Protein AF-A0A2V6B9Q3-F1 (afdb_monomer)

pLDDT: mean 91.53, std 11.87, range [39.81, 98.5]

Foldseek 3Di:
DDQLQVLLQVLLVCLQVVVPVSSVVSLVVLVVVVVPDDDQLCSVLLSCVSVVNNVSSLVSLVVCVVVVVLVSCLCVPPDPSNVSCPPPPSSVVSCCVSPNPVVVVPPDD

Structure (mmCIF, N/CA/C/O backbone):
data_AF-A0A2V6B9Q3-F1
#
_entry.id   AF-A0A2V6B9Q3-F1
#
loop_
_atom_site.group_PDB
_atom_site.id
_atom_site.type_symbol
_atom_site.label_atom_id
_atom_site.label_alt_id
_atom_site.label_comp_id
_atom_site.label_asym_id
_atom_site.label_entity_id
_atom_site.label_seq_id
_atom_site.pdbx_PDB_ins_code
_atom_site.Cartn_x
_atom_site.Cartn_y
_atom_site.Cartn_z
_atom_site.occupancy
_atom_site.B_iso_or_equiv
_atom_site.auth_seq_id
_atom_site.auth_comp_id
_atom_site.auth_asym_id
_atom_site.auth_atom_id
_atom_site.pdbx_PDB_model_num
ATOM 1 N N . ASP A 1 1 ? 1.886 -3.032 22.051 1.00 60.34 1 ASP A N 1
ATOM 2 C CA . ASP A 1 1 ? 1.384 -2.568 20.751 1.00 60.34 1 ASP A CA 1
ATOM 3 C C . ASP A 1 1 ? 1.793 -3.534 19.671 1.00 60.34 1 ASP A C 1
ATOM 5 O O . ASP A 1 1 ? 2.935 -3.982 19.680 1.00 60.34 1 ASP A O 1
ATOM 9 N N . ASP A 1 2 ? 0.844 -3.887 18.806 1.00 74.94 2 ASP A N 1
ATOM 10 C CA . ASP A 1 2 ? 1.132 -4.671 17.608 1.00 74.94 2 ASP A CA 1
ATOM 11 C C . ASP A 1 2 ? 1.866 -3.779 16.597 1.00 74.94 2 ASP A C 1
ATOM 13 O O . ASP A 1 2 ? 1.595 -2.576 16.475 1.00 74.94 2 ASP A O 1
ATOM 17 N N . ASP A 1 3 ? 2.807 -4.371 15.877 1.00 89.38 3 ASP A N 1
ATOM 18 C CA . ASP A 1 3 ? 3.512 -3.717 14.784 1.00 89.38 3 ASP A CA 1
ATOM 19 C C . ASP A 1 3 ? 2.525 -3.363 13.639 1.00 89.38 3 ASP A C 1
ATOM 21 O O . ASP A 1 3 ? 1.780 -4.248 13.205 1.00 89.38 3 ASP A O 1
ATOM 25 N N . PRO A 1 4 ? 2.450 -2.096 13.162 1.00 91.25 4 PRO A N 1
ATOM 26 C CA . PRO A 1 4 ? 1.525 -1.691 12.099 1.00 91.25 4 PRO A CA 1
ATOM 27 C C . PRO A 1 4 ? 1.643 -2.526 10.831 1.00 91.25 4 PRO A C 1
ATOM 29 O O . PRO A 1 4 ? 0.637 -2.797 10.179 1.00 91.25 4 PRO A O 1
ATOM 32 N N . GLU A 1 5 ? 2.858 -2.948 10.494 1.00 91.06 5 GLU A N 1
ATOM 33 C CA . GLU A 1 5 ? 3.099 -3.747 9.301 1.00 91.06 5 GLU A CA 1
ATOM 34 C C . GLU A 1 5 ? 2.501 -5.152 9.462 1.00 91.06 5 GLU A C 1
ATOM 36 O O . GLU A 1 5 ? 1.745 -5.613 8.607 1.00 91.06 5 GLU A O 1
ATOM 41 N N . ALA A 1 6 ? 2.713 -5.792 10.620 1.00 94.06 6 ALA A N 1
ATOM 42 C CA . ALA A 1 6 ? 2.060 -7.057 10.966 1.00 94.06 6 ALA A CA 1
ATOM 43 C C . ALA A 1 6 ? 0.523 -6.966 10.903 1.00 94.06 6 ALA A C 1
ATOM 45 O O . ALA A 1 6 ? -0.140 -7.880 10.401 1.00 94.06 6 ALA A O 1
ATOM 46 N N . LEU A 1 7 ? -0.055 -5.852 11.369 1.00 95.88 7 LEU A N 1
ATOM 47 C CA . LEU A 1 7 ? -1.489 -5.592 11.232 1.00 95.88 7 LEU A CA 1
ATOM 48 C C . LEU A 1 7 ? -1.904 -5.459 9.763 1.00 95.88 7 LEU A C 1
ATOM 50 O O . LEU A 1 7 ? -2.935 -6.009 9.385 1.00 95.88 7 LEU A O 1
ATOM 54 N N . ALA A 1 8 ? -1.117 -4.781 8.929 1.00 96.81 8 ALA A N 1
ATOM 55 C CA . ALA A 1 8 ? -1.408 -4.628 7.507 1.00 96.81 8 ALA A CA 1
ATOM 56 C C . ALA A 1 8 ? -1.401 -5.969 6.756 1.00 96.81 8 ALA A C 1
ATOM 58 O O . ALA A 1 8 ? -2.346 -6.241 6.013 1.00 96.81 8 ALA A O 1
ATOM 59 N N . TYR A 1 9 ? -0.425 -6.851 7.009 1.00 96.50 9 TYR A N 1
ATOM 60 C CA . TYR A 1 9 ? -0.430 -8.211 6.448 1.00 96.50 9 TYR A CA 1
ATOM 61 C C . TYR A 1 9 ? -1.686 -8.988 6.861 1.00 96.50 9 TYR A C 1
ATOM 63 O O . TYR A 1 9 ? -2.332 -9.630 6.028 1.00 96.50 9 TYR A O 1
ATOM 71 N N . LEU A 1 10 ? -2.084 -8.896 8.135 1.00 97.31 10 LEU A N 1
ATOM 72 C CA . LEU A 1 10 ? -3.307 -9.534 8.625 1.00 97.31 10 LEU A CA 1
ATOM 73 C C . LEU A 1 10 ? -4.559 -8.962 7.944 1.00 97.31 10 LEU A C 1
ATOM 75 O O . LEU A 1 10 ? -5.446 -9.711 7.537 1.00 97.31 10 LEU A O 1
ATOM 79 N N . GLY A 1 11 ? -4.636 -7.642 7.790 1.00 97.94 11 GLY A N 1
ATOM 80 C CA . GLY A 1 11 ? -5.761 -6.984 7.133 1.00 97.94 11 GLY A CA 1
ATOM 81 C C . GLY A 1 11 ? -5.862 -7.312 5.648 1.00 97.94 11 GLY A C 1
ATOM 82 O O . GLY A 1 11 ? -6.963 -7.567 5.156 1.00 97.94 11 GLY A O 1
ATOM 83 N N . GLN A 1 12 ? -4.733 -7.396 4.946 1.00 98.12 12 GLN A N 1
ATOM 84 C CA . GLN A 1 12 ? -4.691 -7.857 3.561 1.00 98.12 12 GLN A CA 1
ATOM 85 C C . GLN A 1 12 ? -5.134 -9.323 3.451 1.00 98.12 12 GLN A C 1
ATOM 87 O O . GLN A 1 12 ? -5.938 -9.652 2.577 1.00 98.12 12 GLN A O 1
ATOM 92 N N . ALA A 1 13 ? -4.677 -10.193 4.357 1.00 97.81 13 ALA A N 1
ATOM 93 C CA . ALA A 1 13 ? -5.094 -11.593 4.402 1.00 97.81 13 ALA A CA 1
ATOM 94 C C . ALA A 1 13 ? -6.608 -11.732 4.632 1.00 97.81 13 ALA A C 1
ATOM 96 O O . ALA A 1 13 ? -7.268 -12.477 3.906 1.00 97.81 13 ALA A O 1
ATOM 97 N N . TYR A 1 14 ? -7.183 -10.967 5.568 1.00 98.50 14 TYR A N 1
ATOM 98 C CA . TYR A 1 14 ? -8.634 -10.927 5.771 1.00 98.50 14 TYR A CA 1
ATOM 99 C C . TYR A 1 14 ? -9.379 -10.473 4.519 1.00 98.50 14 TYR A C 1
ATOM 101 O O . TYR A 1 14 ? -10.369 -11.095 4.129 1.00 98.50 14 TYR A O 1
ATOM 109 N N . ALA A 1 15 ? -8.899 -9.420 3.859 1.00 97.56 15 ALA A N 1
ATOM 110 C CA . ALA A 1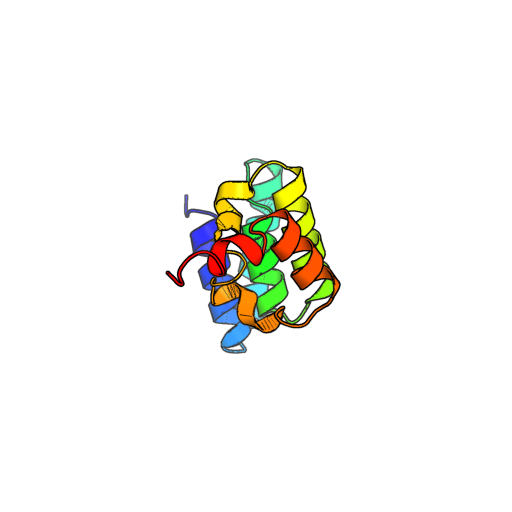 15 ? -9.534 -8.910 2.654 1.00 97.56 15 ALA A CA 1
ATOM 111 C C . ALA A 1 15 ? -9.516 -9.955 1.523 1.00 97.56 15 ALA A C 1
ATOM 113 O O . ALA A 1 15 ? -10.555 -10.220 0.916 1.00 97.56 15 ALA A O 1
ATOM 114 N N . ARG A 1 16 ? -8.370 -10.623 1.319 1.00 95.94 16 ARG A N 1
ATOM 115 C CA . ARG A 1 16 ? -8.198 -11.719 0.349 1.00 95.94 16 ARG A CA 1
ATOM 116 C C . ARG A 1 16 ? -9.053 -12.947 0.682 1.00 95.94 16 ARG A C 1
ATOM 118 O O . ARG A 1 16 ? -9.524 -13.621 -0.228 1.00 95.94 16 ARG A O 1
ATOM 125 N N . ALA A 1 17 ? -9.319 -13.207 1.962 1.00 97.56 17 ALA A N 1
ATOM 126 C CA . ALA A 1 17 ? -10.235 -14.256 2.416 1.00 97.56 17 ALA A CA 1
ATOM 127 C C . ALA A 1 17 ? -11.729 -13.882 2.284 1.00 97.56 17 ALA A C 1
ATOM 129 O O . ALA A 1 17 ? -12.596 -14.647 2.706 1.00 97.56 17 ALA A O 1
ATOM 130 N N . GLY A 1 18 ? -12.058 -12.705 1.737 1.00 97.12 18 GLY A N 1
ATOM 131 C CA . GLY A 1 18 ? -13.432 -12.205 1.633 1.00 97.12 18 GLY A CA 1
ATOM 132 C C . GLY A 1 18 ? -13.996 -11.652 2.948 1.00 97.12 18 GLY A C 1
ATOM 133 O O . GLY A 1 18 ? -15.152 -11.233 2.998 1.00 97.12 18 GLY A O 1
ATOM 134 N N . GLN A 1 19 ? -13.188 -11.588 4.008 1.00 98.44 19 GLN A N 1
ATOM 135 C CA . GLN A 1 19 ? -13.558 -11.048 5.319 1.00 98.44 19 GLN A CA 1
ATOM 136 C C . GLN A 1 19 ? -13.385 -9.524 5.332 1.00 98.44 19 GLN A C 1
ATOM 138 O O . GLN A 1 19 ? -12.580 -8.960 6.076 1.00 98.44 19 GLN A O 1
ATOM 143 N N . ARG A 1 20 ? -14.147 -8.846 4.466 1.00 96.75 20 ARG A N 1
ATOM 144 C CA . ARG A 1 20 ? -14.013 -7.404 4.213 1.00 96.75 20 ARG A CA 1
ATOM 145 C C . ARG A 1 20 ? -14.196 -6.554 5.472 1.00 96.75 20 ARG A C 1
ATOM 147 O O . ARG A 1 20 ? -13.463 -5.584 5.639 1.00 96.75 20 ARG A O 1
ATOM 154 N N . ASP A 1 21 ? -15.107 -6.935 6.364 1.00 98.06 21 ASP A N 1
ATOM 155 C CA . ASP A 1 21 ? -15.360 -6.201 7.609 1.00 98.06 21 ASP A CA 1
ATOM 156 C C . ASP A 1 21 ? -14.144 -6.227 8.549 1.00 98.06 21 ASP A C 1
ATOM 158 O O . ASP A 1 21 ? -13.786 -5.202 9.127 1.00 98.06 21 ASP A O 1
ATOM 162 N N . GLU A 1 22 ? -13.458 -7.369 8.670 1.00 98.31 22 GLU A N 1
ATOM 163 C CA . GLU A 1 22 ? -12.246 -7.486 9.496 1.00 98.31 22 GLU A CA 1
ATOM 164 C C . GLU A 1 22 ? -11.080 -6.688 8.900 1.00 98.31 22 GLU A C 1
ATOM 166 O O . GLU A 1 22 ? -10.384 -5.965 9.615 1.00 98.31 22 GLU A O 1
ATOM 171 N N . ALA A 1 23 ? -10.922 -6.721 7.574 1.00 98.19 23 ALA A N 1
ATOM 172 C CA . ALA A 1 23 ? -9.947 -5.880 6.886 1.00 98.19 23 ALA A CA 1
ATOM 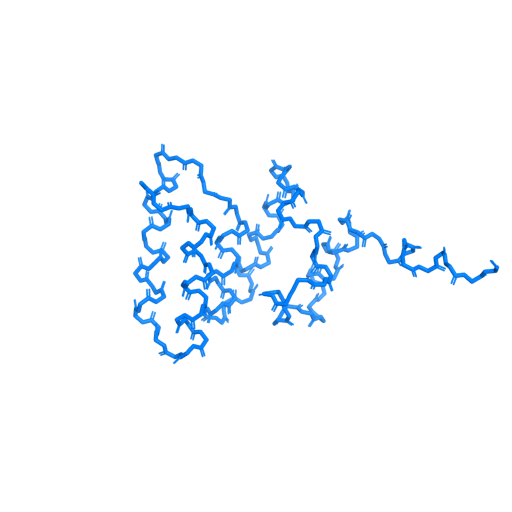173 C C . ALA A 1 23 ? -10.225 -4.381 7.099 1.00 98.19 23 ALA A C 1
ATOM 175 O O . ALA A 1 23 ? -9.310 -3.604 7.369 1.00 98.19 23 ALA A O 1
ATOM 176 N N . GLN A 1 24 ? -11.490 -3.958 7.032 1.00 97.94 24 GLN A N 1
ATOM 177 C CA . GLN A 1 24 ? -11.871 -2.565 7.274 1.00 97.94 24 GLN A CA 1
ATOM 178 C C . GLN A 1 24 ? -11.617 -2.126 8.720 1.00 97.94 24 GLN A C 1
ATOM 180 O O . GLN A 1 24 ? -11.174 -0.996 8.930 1.00 97.94 24 GLN A O 1
ATOM 185 N N . LYS A 1 25 ? -11.827 -3.003 9.712 1.00 98.31 25 LYS A N 1
ATOM 186 C CA . LYS A 1 25 ? -11.460 -2.722 11.112 1.00 98.31 25 LYS A CA 1
ATOM 187 C C . LYS A 1 25 ? -9.960 -2.485 11.263 1.00 98.31 25 LYS A C 1
ATOM 189 O O . LYS A 1 25 ? -9.564 -1.549 11.954 1.00 98.31 25 LYS A O 1
ATOM 194 N N . ILE A 1 26 ? -9.133 -3.291 10.596 1.00 98.19 26 ILE A N 1
ATOM 195 C CA . ILE A 1 26 ? -7.678 -3.100 10.605 1.00 98.19 26 ILE A CA 1
ATOM 196 C C . ILE A 1 26 ? -7.290 -1.786 9.927 1.00 98.19 26 ILE A C 1
ATOM 198 O O . ILE A 1 26 ? -6.522 -1.022 10.504 1.00 98.19 26 ILE A O 1
ATOM 202 N N . LEU A 1 27 ? -7.862 -1.467 8.761 1.00 98.06 27 LEU A N 1
ATOM 203 C CA . LEU A 1 27 ? -7.597 -0.190 8.092 1.00 98.06 27 LEU A CA 1
ATOM 204 C C . LEU A 1 27 ? -7.971 1.002 8.987 1.00 98.06 27 LEU A C 1
ATOM 206 O O . LEU A 1 27 ? -7.209 1.964 9.084 1.00 98.06 27 LEU A O 1
ATOM 210 N N . ALA A 1 28 ? -9.116 0.933 9.671 1.00 98.00 28 ALA A N 1
ATOM 211 C CA . ALA A 1 28 ? -9.542 1.965 10.612 1.00 98.00 28 ALA A CA 1
ATOM 212 C C . ALA A 1 28 ? -8.567 2.098 11.792 1.00 98.00 28 ALA A C 1
ATOM 214 O O . ALA A 1 28 ? -8.208 3.216 12.159 1.00 98.00 28 ALA A O 1
ATOM 215 N N . ARG A 1 29 ? -8.087 0.975 12.343 1.00 97.12 29 ARG A N 1
ATOM 216 C CA . ARG A 1 29 ? -7.075 0.963 13.408 1.00 97.12 29 ARG A CA 1
ATOM 217 C C . ARG A 1 29 ? -5.762 1.599 12.950 1.00 97.12 29 ARG A C 1
ATOM 219 O O . ARG A 1 29 ? -5.277 2.497 13.626 1.00 97.12 29 ARG A O 1
ATOM 226 N N . LEU A 1 30 ? -5.225 1.194 11.798 1.00 97.19 30 LEU A N 1
ATOM 227 C CA . LEU A 1 30 ? -3.996 1.769 11.233 1.00 97.19 30 LEU A CA 1
ATOM 228 C C . LEU A 1 30 ? -4.139 3.273 10.972 1.00 97.19 30 LEU A C 1
ATOM 230 O O . LEU A 1 30 ? -3.233 4.047 11.269 1.00 97.19 30 LEU A O 1
ATOM 234 N N . THR A 1 31 ? -5.304 3.698 10.476 1.00 97.06 31 THR A N 1
ATOM 235 C CA . THR A 1 31 ? -5.618 5.117 10.247 1.00 97.06 31 THR A CA 1
ATOM 236 C C . THR A 1 31 ? -5.663 5.911 11.554 1.00 97.06 31 THR A C 1
ATOM 238 O O . THR A 1 31 ? -5.202 7.049 11.598 1.00 97.06 31 THR A O 1
ATOM 241 N N . GLU A 1 32 ? -6.213 5.335 12.625 1.00 96.94 32 GLU A N 1
ATOM 242 C CA . GLU A 1 32 ? -6.239 5.976 13.942 1.00 96.94 32 GLU A CA 1
ATOM 243 C C . GLU A 1 32 ? -4.835 6.060 14.553 1.00 96.94 32 GLU A C 1
ATOM 245 O O . GLU A 1 32 ? -4.430 7.111 15.046 1.00 96.94 32 GLU A O 1
ATOM 250 N N . GLU A 1 33 ? -4.057 4.983 14.464 1.00 95.50 33 GLU A N 1
ATOM 251 C CA . GLU A 1 33 ? -2.682 4.945 14.961 1.00 95.50 33 GLU A CA 1
ATOM 252 C C . GLU A 1 33 ? -1.787 5.955 14.227 1.00 95.50 33 GLU A C 1
ATOM 254 O O . GLU A 1 33 ? -1.019 6.667 14.876 1.00 95.50 33 GLU A O 1
ATOM 259 N N . ALA A 1 34 ? -1.965 6.127 12.913 1.00 94.88 34 ALA A N 1
ATOM 260 C CA . ALA A 1 34 ? -1.236 7.111 12.110 1.00 94.88 34 ALA A CA 1
ATOM 261 C C . ALA A 1 34 ? -1.421 8.573 12.574 1.00 94.88 34 ALA A C 1
ATOM 263 O O . ALA A 1 34 ? -0.623 9.437 12.212 1.00 94.88 34 ALA A O 1
ATOM 264 N N . LYS A 1 35 ? -2.438 8.876 13.397 1.00 95.88 35 LYS A N 1
ATOM 265 C CA . LYS A 1 35 ? -2.618 10.212 13.999 1.00 95.88 35 LYS A CA 1
ATOM 266 C C . LYS A 1 35 ? -1.657 10.492 15.153 1.00 95.88 35 LYS A C 1
ATOM 268 O O . LYS A 1 35 ? -1.460 11.654 15.501 1.00 95.88 35 LYS A O 1
ATOM 273 N N . SER A 1 36 ? -1.116 9.453 15.787 1.00 94.88 36 SER A N 1
ATOM 274 C CA . SER A 1 36 ? -0.306 9.575 17.008 1.00 94.88 36 SER A CA 1
ATOM 275 C C . SER A 1 36 ? 1.072 8.921 16.914 1.00 94.88 36 SER A C 1
ATOM 277 O O . SER A 1 36 ? 1.951 9.2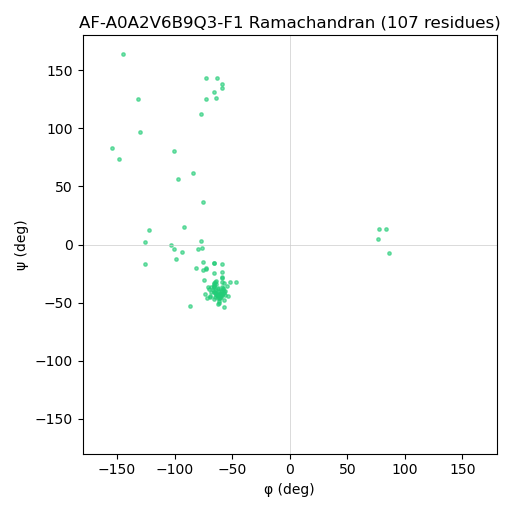57 17.708 1.00 94.88 36 SER A O 1
ATOM 279 N N . ARG A 1 37 ? 1.300 8.035 15.938 1.00 92.19 37 ARG A N 1
ATOM 280 C CA . ARG A 1 37 ? 2.597 7.400 15.678 1.00 92.19 37 ARG A CA 1
ATOM 281 C C . ARG A 1 37 ? 2.821 7.177 14.186 1.00 92.19 37 ARG A C 1
ATOM 283 O O . ARG A 1 37 ? 1.887 7.215 13.395 1.00 92.19 37 ARG A O 1
ATOM 290 N N . TYR A 1 38 ? 4.070 6.915 13.812 1.00 90.62 38 TYR A N 1
ATOM 291 C CA . TYR A 1 38 ? 4.403 6.567 12.434 1.00 90.62 38 TYR A CA 1
ATOM 292 C C . TYR A 1 38 ? 3.785 5.215 12.046 1.00 90.62 38 TYR A C 1
ATOM 294 O O . TYR A 1 38 ? 3.920 4.229 12.774 1.00 90.62 38 TYR A O 1
ATOM 302 N N . VAL A 1 39 ? 3.131 5.194 10.886 1.00 93.25 39 VAL A N 1
ATOM 303 C CA . VAL A 1 39 ? 2.646 4.002 10.182 1.00 93.25 39 VAL A CA 1
ATOM 304 C C . VAL A 1 39 ? 3.105 4.154 8.737 1.00 93.25 39 VAL A C 1
ATOM 306 O O . VAL A 1 39 ? 2.831 5.188 8.121 1.00 93.25 39 VAL A O 1
ATOM 309 N N . SER A 1 40 ? 3.827 3.163 8.211 1.00 92.94 40 SER A N 1
ATOM 310 C CA . SER A 1 40 ? 4.404 3.261 6.869 1.00 92.94 40 SER A CA 1
ATOM 311 C C . SER A 1 40 ? 3.311 3.368 5.806 1.00 92.94 40 SER A C 1
ATOM 313 O O . SER A 1 40 ? 2.262 2.726 5.894 1.00 92.94 40 SER A O 1
ATOM 315 N N . ALA A 1 41 ? 3.560 4.161 4.765 1.00 95.81 41 ALA A N 1
ATOM 316 C CA . ALA A 1 41 ? 2.670 4.220 3.608 1.00 95.81 41 ALA A CA 1
ATOM 317 C C . ALA A 1 41 ? 2.517 2.839 2.935 1.00 95.81 41 ALA A C 1
ATOM 319 O O . ALA A 1 41 ? 1.426 2.475 2.503 1.00 95.81 41 ALA A O 1
ATOM 320 N N . TYR A 1 42 ? 3.564 2.007 2.968 1.00 95.88 42 TYR A N 1
ATOM 321 C CA . TYR A 1 42 ? 3.504 0.615 2.518 1.00 95.88 42 TYR A CA 1
ATOM 322 C C . TYR A 1 42 ? 2.428 -0.209 3.258 1.00 95.88 42 TYR A C 1
ATOM 324 O O . TYR A 1 42 ? 1.661 -0.924 2.617 1.00 95.88 42 TYR A O 1
ATOM 332 N N . SER A 1 43 ? 2.257 -0.021 4.574 1.00 96.06 43 SER A N 1
ATOM 333 C CA . SER A 1 43 ? 1.179 -0.676 5.340 1.00 96.06 43 SER A CA 1
ATOM 334 C C . SER A 1 43 ? -0.216 -0.331 4.795 1.00 96.06 43 SER A C 1
ATOM 336 O O . SER A 1 43 ? -1.088 -1.195 4.689 1.00 96.06 43 SER A O 1
ATOM 338 N N . PHE A 1 44 ? -0.442 0.925 4.400 1.00 97.88 44 PHE A N 1
ATOM 339 C CA . PHE A 1 44 ? -1.702 1.335 3.773 1.00 97.88 44 PHE A CA 1
ATOM 340 C C . PHE A 1 44 ? -1.854 0.775 2.355 1.00 97.88 44 PHE A C 1
ATOM 342 O O . PHE A 1 44 ? -2.956 0.360 1.988 1.00 97.88 44 PHE A O 1
ATOM 349 N N . ALA A 1 45 ? -0.763 0.688 1.587 1.00 97.75 45 ALA A N 1
ATOM 350 C CA . ALA A 1 45 ? -0.777 0.061 0.269 1.00 97.75 45 ALA A CA 1
ATOM 351 C C . ALA A 1 45 ? -1.268 -1.393 0.345 1.00 97.75 45 ALA A C 1
ATOM 353 O O . ALA A 1 45 ? -2.194 -1.758 -0.381 1.00 97.75 45 ALA A O 1
ATOM 354 N N . LEU A 1 46 ? -0.744 -2.193 1.283 1.00 97.62 46 LEU A N 1
ATOM 355 C CA . LEU A 1 46 ? -1.181 -3.579 1.496 1.00 97.62 46 LEU A CA 1
ATOM 356 C C . LEU A 1 46 ? -2.686 -3.688 1.771 1.00 97.62 46 LEU A C 1
ATOM 358 O O . LEU A 1 46 ? -3.376 -4.533 1.189 1.00 97.62 46 LEU A O 1
ATOM 362 N N . MET A 1 47 ? -3.218 -2.794 2.609 1.00 98.31 47 MET A N 1
ATOM 363 C CA . MET A 1 47 ? -4.651 -2.747 2.905 1.00 98.31 47 MET A CA 1
ATOM 364 C C . MET A 1 47 ? -5.487 -2.442 1.663 1.00 98.31 47 MET A C 1
ATOM 366 O O . MET A 1 47 ? -6.499 -3.105 1.423 1.00 98.31 47 MET A O 1
ATOM 370 N N . PHE A 1 48 ? -5.082 -1.452 0.865 1.00 98.50 48 PHE A N 1
ATOM 371 C CA . PHE A 1 48 ? -5.813 -1.079 -0.343 1.00 98.50 48 PHE A CA 1
ATOM 372 C C . PHE A 1 48 ? -5.741 -2.157 -1.427 1.00 98.50 48 PHE A C 1
ATOM 374 O O . PHE A 1 48 ? -6.772 -2.440 -2.039 1.00 98.50 48 PHE A O 1
ATOM 381 N N . ILE A 1 49 ? -4.602 -2.845 -1.578 1.00 98.00 49 ILE A N 1
ATOM 382 C CA . ILE A 1 49 ? -4.470 -4.020 -2.455 1.00 98.00 49 ILE A CA 1
ATOM 383 C C . ILE A 1 49 ? -5.486 -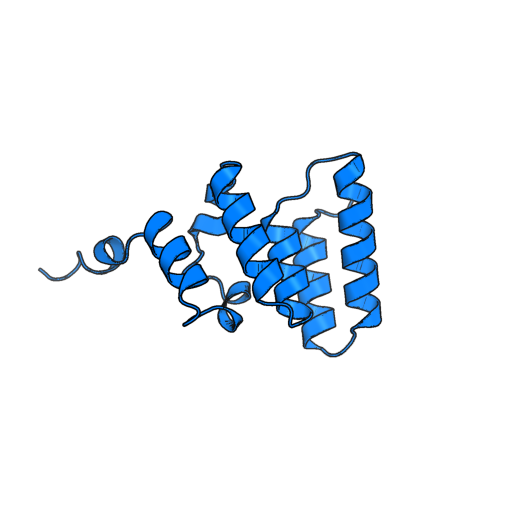5.088 -2.059 1.00 98.00 49 ILE A C 1
ATOM 385 O O . ILE A 1 49 ? -6.302 -5.501 -2.882 1.00 98.00 49 ILE A O 1
ATOM 389 N N . GLY A 1 50 ? -5.492 -5.489 -0.783 1.00 97.06 50 GLY A N 1
ATOM 390 C CA . GLY A 1 50 ? -6.417 -6.510 -0.291 1.00 97.06 50 GLY A CA 1
ATOM 391 C C . GLY A 1 50 ? -7.887 -6.127 -0.495 1.00 97.06 50 GLY A C 1
ATOM 392 O O . GLY A 1 50 ? -8.717 -6.975 -0.816 1.00 97.06 50 GLY A O 1
ATOM 393 N N . LEU A 1 51 ? -8.221 -4.841 -0.347 1.00 97.12 51 LEU A N 1
ATOM 394 C CA . LEU A 1 51 ? -9.580 -4.320 -0.524 1.00 97.12 51 LEU A CA 1
ATOM 395 C C . LEU A 1 51 ? -9.994 -4.114 -1.992 1.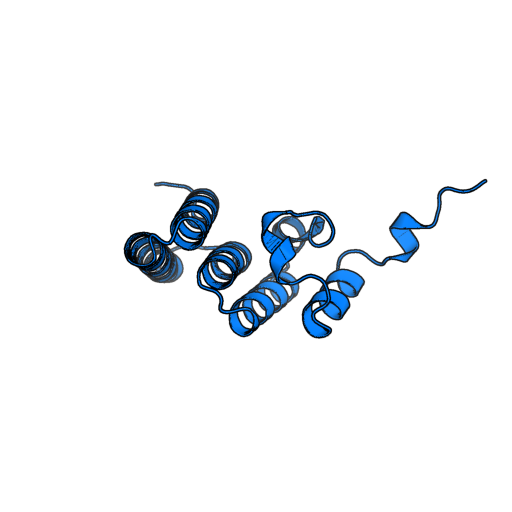00 97.12 51 LEU A C 1
ATOM 397 O O . LEU A 1 51 ? -11.161 -3.766 -2.225 1.00 97.12 51 LEU A O 1
ATOM 401 N N . GLY A 1 52 ? -9.082 -4.349 -2.941 1.00 96.81 52 GLY A N 1
ATOM 402 C CA . GLY A 1 52 ? -9.296 -4.231 -4.385 1.00 96.81 52 GLY A CA 1
ATOM 403 C C . GLY A 1 52 ? -9.134 -2.815 -4.944 1.00 96.81 52 GLY A C 1
ATOM 404 O O . GLY A 1 52 ? -9.544 -2.562 -6.075 1.00 96.81 52 GLY A O 1
ATOM 405 N N . ASP A 1 53 ? -8.568 -1.886 -4.175 1.00 97.88 53 ASP A N 1
ATOM 406 C CA . ASP A 1 53 ? -8.384 -0.490 -4.570 1.00 97.88 53 ASP A CA 1
ATOM 407 C C . ASP A 1 53 ? -6.944 -0.225 -5.022 1.00 97.88 53 ASP A C 1
ATOM 409 O O . ASP A 1 53 ? -6.096 0.260 -4.270 1.00 97.88 53 ASP A O 1
ATOM 413 N N . LYS A 1 54 ? -6.661 -0.602 -6.270 1.00 98.00 54 LYS A N 1
ATOM 414 C CA . LYS A 1 54 ? -5.309 -0.536 -6.839 1.00 98.00 54 LYS A CA 1
ATOM 415 C C . LYS A 1 54 ? -4.789 0.894 -6.977 1.00 98.00 54 LYS A C 1
ATOM 417 O O . LYS A 1 54 ? -3.611 1.126 -6.739 1.00 98.00 54 LYS A O 1
ATOM 422 N N . GLU A 1 55 ? -5.661 1.847 -7.301 1.00 98.25 55 GLU A N 1
ATOM 423 C CA . GLU A 1 55 ? -5.271 3.254 -7.453 1.00 98.25 55 GLU A CA 1
ATOM 424 C C . GLU A 1 55 ? -4.738 3.818 -6.135 1.00 98.25 55 GLU A C 1
ATOM 426 O O . GLU A 1 55 ? -3.614 4.319 -6.092 1.00 98.25 55 GLU A O 1
ATOM 431 N N . ARG A 1 56 ? -5.485 3.649 -5.033 1.00 98.38 56 ARG A N 1
ATOM 432 C CA . ARG A 1 56 ? -5.013 4.100 -3.716 1.00 98.38 56 ARG A CA 1
ATOM 433 C C . ARG A 1 56 ? -3.791 3.327 -3.240 1.00 98.38 56 ARG A C 1
ATOM 435 O O . ARG A 1 56 ? -2.932 3.904 -2.583 1.00 98.38 56 ARG A 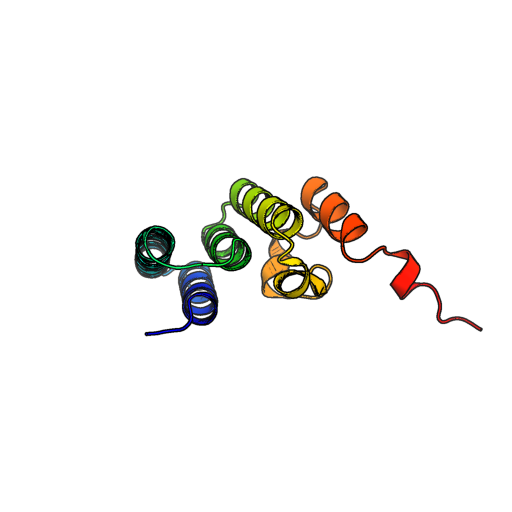O 1
ATOM 442 N N . ALA A 1 57 ? -3.683 2.042 -3.573 1.00 98.31 57 ALA A N 1
ATOM 443 C CA . ALA A 1 57 ? -2.481 1.279 -3.260 1.00 98.31 57 ALA A CA 1
ATOM 444 C C . ALA A 1 57 ? -1.232 1.867 -3.930 1.00 98.31 57 ALA A C 1
ATOM 446 O O . ALA A 1 57 ? -0.210 2.052 -3.271 1.00 98.31 57 ALA A O 1
ATOM 447 N N . ILE A 1 58 ? -1.318 2.201 -5.219 1.00 98.44 58 ILE A N 1
ATOM 448 C CA . ILE A 1 58 ? -0.210 2.806 -5.963 1.00 98.44 58 ILE A CA 1
ATOM 449 C C . ILE A 1 58 ? 0.106 4.205 -5.420 1.00 98.44 58 ILE A C 1
ATOM 451 O O . ILE A 1 58 ? 1.281 4.525 -5.242 1.00 98.44 58 ILE A O 1
ATOM 455 N N . ASP A 1 59 ? -0.904 5.011 -5.080 1.00 98.38 59 ASP A N 1
ATOM 456 C CA . ASP A 1 59 ? -0.700 6.327 -4.456 1.00 98.38 59 ASP A CA 1
ATOM 457 C C . ASP A 1 59 ? 0.107 6.227 -3.146 1.00 98.38 59 ASP A C 1
ATOM 459 O O . ASP A 1 59 ? 1.013 7.034 -2.899 1.00 98.38 59 ASP A O 1
ATOM 463 N N . GLU A 1 60 ? -0.184 5.216 -2.323 1.00 97.88 60 GLU A N 1
ATOM 464 C CA . GLU A 1 60 ? 0.542 4.942 -1.080 1.00 97.88 60 GLU A CA 1
ATOM 465 C C . GLU A 1 60 ? 1.967 4.423 -1.328 1.00 97.88 60 GLU A C 1
ATOM 467 O O . GLU A 1 60 ? 2.896 4.842 -0.638 1.00 97.88 60 GLU A O 1
ATOM 472 N N . LEU A 1 61 ? 2.196 3.585 -2.345 1.00 97.44 61 LEU A N 1
ATOM 473 C CA . LEU A 1 61 ? 3.554 3.160 -2.719 1.00 97.44 61 LEU A CA 1
ATOM 474 C C . LEU A 1 61 ? 4.400 4.334 -3.230 1.00 97.44 61 LEU A C 1
ATOM 476 O O . LEU A 1 61 ? 5.566 4.487 -2.856 1.00 97.44 61 LEU A O 1
ATOM 480 N N . GLU A 1 62 ? 3.820 5.213 -4.047 1.00 96.88 62 GLU A N 1
ATOM 481 C CA . GLU A 1 62 ? 4.496 6.435 -4.482 1.00 96.88 62 GLU A CA 1
ATOM 482 C C . GLU A 1 62 ? 4.787 7.366 -3.294 1.00 96.88 62 GLU A C 1
ATOM 484 O O . GLU A 1 62 ? 5.813 8.054 -3.279 1.00 96.88 62 GLU A O 1
ATOM 489 N N . ARG A 1 63 ? 3.904 7.397 -2.286 1.00 95.81 63 ARG A N 1
ATOM 490 C CA . ARG A 1 63 ? 4.134 8.125 -1.033 1.00 95.81 63 ARG A CA 1
ATOM 491 C C . ARG A 1 63 ? 5.287 7.518 -0.237 1.00 95.81 63 ARG A C 1
ATOM 493 O O . ARG A 1 63 ? 6.179 8.275 0.138 1.00 95.81 63 ARG A O 1
ATOM 500 N N . ALA A 1 64 ? 5.325 6.196 -0.070 1.00 94.00 64 ALA A N 1
ATOM 501 C CA . ALA A 1 64 ? 6.426 5.486 0.587 1.00 94.00 64 ALA A CA 1
ATOM 502 C C . ALA A 1 64 ? 7.778 5.837 -0.054 1.00 94.00 64 ALA A C 1
ATOM 504 O O . ALA A 1 64 ? 8.744 6.162 0.639 1.00 94.00 64 ALA A O 1
ATOM 505 N N . TYR A 1 65 ? 7.826 5.870 -1.389 1.00 94.25 65 TYR A N 1
ATOM 506 C CA . TYR A 1 65 ? 9.019 6.274 -2.129 1.00 94.25 65 TYR A CA 1
ATOM 507 C C . TYR A 1 65 ? 9.439 7.723 -1.840 1.00 94.25 65 TYR A C 1
ATOM 509 O O . TYR A 1 65 ? 10.613 7.986 -1.579 1.00 94.25 65 TYR A O 1
ATOM 517 N N . ARG A 1 66 ? 8.491 8.672 -1.846 1.00 93.31 66 ARG A N 1
ATOM 518 C CA . ARG A 1 66 ? 8.770 10.093 -1.556 1.00 93.31 66 ARG A CA 1
ATOM 519 C C . ARG A 1 66 ? 9.223 10.336 -0.117 1.00 93.31 66 ARG A C 1
ATOM 521 O O . ARG A 1 66 ? 10.050 11.213 0.108 1.00 93.31 66 ARG A O 1
ATOM 528 N N . GLU A 1 67 ? 8.680 9.587 0.838 1.00 89.06 67 GLU A N 1
ATOM 529 C CA . GLU A 1 67 ? 8.999 9.706 2.267 1.00 89.06 67 GLU A CA 1
ATOM 530 C C . GLU A 1 67 ? 10.360 9.081 2.628 1.00 89.06 67 GLU A C 1
ATOM 532 O O . GLU A 1 67 ? 10.806 9.188 3.768 1.00 89.06 67 GLU A O 1
ATOM 537 N N . GLY A 1 68 ? 11.055 8.462 1.666 1.00 80.69 68 GLY A N 1
ATOM 538 C CA . GLY A 1 68 ? 12.344 7.815 1.909 1.00 80.69 68 GLY A CA 1
ATOM 539 C C . GLY A 1 68 ? 12.216 6.458 2.601 1.00 80.69 68 GLY A C 1
ATOM 540 O O . GLY A 1 68 ? 13.228 5.891 3.010 1.00 80.69 68 GLY A O 1
ATOM 541 N N . ALA A 1 69 ? 11.007 5.892 2.665 1.00 77.00 69 ALA A N 1
ATOM 542 C CA . ALA A 1 69 ? 10.743 4.528 3.122 1.00 77.00 69 ALA A CA 1
ATOM 543 C C . ALA A 1 69 ? 11.137 3.490 2.052 1.00 77.00 69 ALA A C 1
ATOM 545 O O . ALA A 1 69 ? 10.479 2.472 1.869 1.00 77.00 69 ALA A O 1
ATOM 546 N N . ALA A 1 70 ? 12.229 3.752 1.323 1.00 67.19 70 ALA A N 1
ATOM 547 C CA . ALA A 1 70 ? 12.725 2.894 0.254 1.00 67.19 70 ALA A CA 1
ATOM 548 C C . ALA A 1 70 ? 13.055 1.483 0.758 1.00 67.19 70 ALA A C 1
ATOM 550 O O . ALA A 1 70 ? 12.929 0.539 -0.008 1.00 67.19 70 ALA A O 1
ATOM 551 N N . ASN A 1 71 ? 13.425 1.333 2.035 1.00 75.06 71 ASN A N 1
ATOM 552 C CA . ASN A 1 71 ? 13.663 0.027 2.652 1.00 75.06 71 ASN A CA 1
ATOM 553 C C . ASN A 1 71 ? 12.402 -0.848 2.673 1.00 75.06 71 ASN A C 1
ATOM 555 O O . ASN A 1 71 ? 12.511 -2.044 2.426 1.00 75.06 71 ASN A O 1
ATOM 559 N N . ASP A 1 72 ? 11.227 -0.254 2.893 1.00 80.19 72 ASP A N 1
ATOM 560 C CA . ASP A 1 72 ? 9.947 -0.974 2.967 1.00 80.19 72 ASP A CA 1
ATOM 561 C C . ASP A 1 72 ? 9.490 -1.447 1.575 1.00 80.19 72 ASP A C 1
ATOM 563 O O . ASP A 1 72 ? 8.677 -2.354 1.451 1.00 80.19 72 ASP A O 1
ATOM 567 N N . ILE A 1 73 ? 10.019 -0.836 0.508 1.00 90.12 73 ILE A N 1
ATOM 568 C CA . ILE A 1 73 ? 9.634 -1.107 -0.885 1.00 90.12 73 ILE A CA 1
ATOM 569 C C . ILE A 1 73 ? 10.817 -1.543 -1.759 1.00 90.12 73 ILE A C 1
ATOM 571 O O . ILE A 1 73 ? 10.694 -1.604 -2.980 1.00 90.12 73 ILE A O 1
ATOM 575 N N . ILE A 1 74 ? 11.975 -1.873 -1.179 1.00 91.25 74 ILE A N 1
ATOM 576 C CA . ILE A 1 74 ? 13.166 -2.258 -1.958 1.00 91.25 74 ILE A CA 1
ATOM 577 C C . ILE A 1 74 ? 12.944 -3.572 -2.717 1.00 91.25 74 ILE A C 1
ATOM 579 O O . ILE A 1 74 ? 13.556 -3.820 -3.751 1.00 91.25 74 ILE A O 1
ATOM 583 N N . THR A 1 75 ? 12.023 -4.403 -2.235 1.00 91.69 75 THR A N 1
ATOM 584 C CA . THR A 1 75 ? 11.610 -5.662 -2.858 1.00 91.69 75 THR A CA 1
ATOM 585 C C . THR A 1 75 ? 10.413 -5.505 -3.796 1.00 91.69 75 THR A C 1
ATOM 587 O O . THR A 1 75 ? 9.845 -6.517 -4.188 1.00 91.69 75 THR A O 1
ATOM 590 N N . ILE A 1 76 ? 10.043 -4.281 -4.205 1.00 94.62 76 ILE A N 1
ATOM 591 C CA . ILE A 1 76 ? 8.807 -3.980 -4.961 1.00 94.62 76 ILE A CA 1
ATOM 592 C C . ILE A 1 76 ? 8.527 -4.909 -6.155 1.00 94.62 76 ILE A C 1
ATOM 594 O O . ILE A 1 76 ? 7.372 -5.187 -6.440 1.00 94.62 76 ILE A O 1
ATOM 598 N N . ARG A 1 77 ? 9.557 -5.421 -6.841 1.00 93.31 77 ARG A N 1
ATOM 599 C CA . ARG A 1 77 ? 9.400 -6.320 -8.004 1.00 93.31 77 ARG A CA 1
ATOM 600 C C . ARG A 1 77 ? 9.136 -7.787 -7.675 1.00 93.31 77 ARG A C 1
ATOM 602 O O . ARG A 1 77 ? 8.770 -8.549 -8.562 1.00 93.31 77 ARG A O 1
ATOM 609 N N . VAL A 1 78 ? 9.466 -8.215 -6.462 1.00 93.56 78 VAL A N 1
ATOM 610 C CA . VAL A 1 78 ? 9.455 -9.631 -6.053 1.00 93.56 78 VAL A CA 1
ATOM 611 C C . VAL A 1 78 ? 8.616 -9.867 -4.805 1.00 93.56 78 VAL A C 1
ATOM 613 O O . VAL A 1 78 ? 8.563 -10.986 -4.301 1.00 93.56 78 VAL A O 1
ATOM 616 N N . ASP A 1 79 ? 7.991 -8.815 -4.290 1.00 93.44 79 ASP A N 1
ATOM 617 C CA . ASP A 1 79 ? 7.108 -8.882 -3.146 1.00 93.44 79 ASP A CA 1
ATOM 618 C C . ASP A 1 79 ? 5.733 -9.447 -3.560 1.00 93.44 79 ASP A C 1
ATOM 620 O O . ASP A 1 79 ? 4.975 -8.768 -4.260 1.00 93.44 79 ASP A O 1
ATOM 624 N N . PRO A 1 80 ? 5.366 -10.658 -3.098 1.00 94.06 80 PRO A N 1
ATOM 625 C CA . PRO A 1 80 ? 4.101 -11.299 -3.460 1.00 94.06 80 PRO A CA 1
ATOM 626 C C . PRO A 1 80 ? 2.868 -10.548 -2.939 1.00 94.06 80 PRO A C 1
ATOM 628 O O . PRO A 1 80 ? 1.734 -10.803 -3.358 1.00 94.06 80 PRO A O 1
ATOM 631 N N . MET A 1 81 ? 3.041 -9.628 -1.988 1.00 95.50 81 MET A N 1
ATOM 632 C CA . MET A 1 81 ? 1.931 -8.817 -1.502 1.00 95.50 81 MET A CA 1
ATOM 633 C C . MET A 1 81 ? 1.531 -7.726 -2.498 1.00 95.50 81 MET A C 1
ATOM 635 O O . MET A 1 81 ? 0.425 -7.194 -2.385 1.00 95.50 81 MET A O 1
ATOM 639 N N . LEU A 1 82 ? 2.380 -7.445 -3.494 1.00 96.69 82 LEU A N 1
ATOM 640 C CA . LEU A 1 82 ? 2.163 -6.451 -4.545 1.00 96.69 82 LEU A CA 1
ATOM 641 C C . LEU A 1 82 ? 1.765 -7.059 -5.895 1.00 96.69 82 LEU A C 1
ATOM 643 O O . LEU A 1 82 ? 1.497 -6.306 -6.828 1.00 96.69 82 LEU A O 1
ATOM 647 N N . ASP A 1 83 ? 1.657 -8.389 -5.998 1.00 95.69 83 ASP A N 1
ATOM 648 C CA . ASP A 1 83 ? 1.395 -9.104 -7.259 1.00 95.69 83 ASP A CA 1
ATOM 649 C C . ASP A 1 83 ? 0.173 -8.584 -8.030 1.00 95.69 83 ASP A C 1
ATOM 651 O O . ASP A 1 83 ? 0.164 -8.570 -9.261 1.00 95.69 83 ASP A O 1
ATOM 655 N N . ASP A 1 84 ? -0.848 -8.105 -7.315 1.00 96.25 84 ASP A N 1
ATOM 656 C CA . ASP A 1 84 ? -2.069 -7.556 -7.909 1.00 96.25 84 ASP A CA 1
ATOM 657 C C . ASP A 1 84 ? -1.831 -6.254 -8.703 1.00 96.25 84 ASP A C 1
ATOM 659 O O . ASP A 1 84 ? -2.710 -5.841 -9.469 1.00 96.25 84 ASP A O 1
ATOM 663 N N . LEU A 1 85 ? -0.682 -5.596 -8.521 1.00 97.81 85 LEU A N 1
ATOM 664 C CA . LEU A 1 85 ? -0.301 -4.342 -9.177 1.00 97.81 85 LEU A CA 1
ATOM 665 C C . LEU A 1 85 ? 0.629 -4.544 -10.384 1.00 97.81 85 LEU A C 1
ATOM 667 O O . LEU A 1 85 ? 0.806 -3.609 -11.166 1.00 97.81 85 LEU A O 1
ATOM 671 N N . HIS A 1 86 ? 1.195 -5.742 -10.574 1.00 95.19 86 HIS A N 1
ATOM 672 C CA . HIS A 1 86 ? 2.057 -6.030 -11.722 1.00 95.19 86 HIS A CA 1
ATOM 673 C C . HIS A 1 86 ? 1.322 -5.806 -13.051 1.00 95.19 8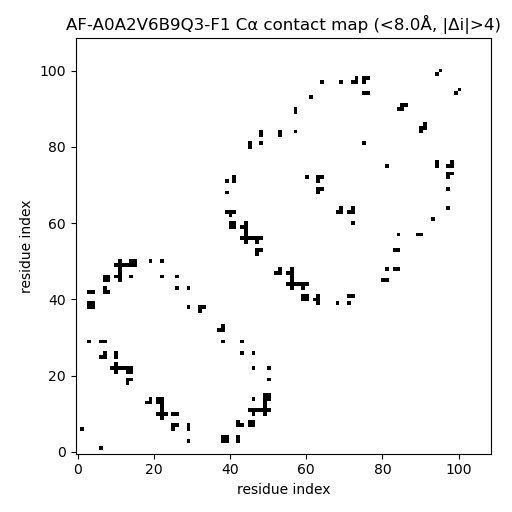6 HIS A C 1
ATOM 675 O O . HIS A 1 86 ? 0.180 -6.235 -13.241 1.00 95.19 86 HIS A O 1
ATOM 681 N N . GLY A 1 87 ? 1.993 -5.132 -13.988 1.00 95.00 87 GLY A N 1
ATOM 682 C CA . GLY A 1 87 ? 1.424 -4.730 -15.275 1.00 95.00 87 GLY A CA 1
ATOM 683 C C . GLY A 1 87 ? 0.668 -3.397 -15.262 1.00 95.00 87 GLY A C 1
ATOM 684 O O . GLY A 1 87 ? 0.315 -2.909 -16.339 1.00 95.00 87 GLY A O 1
ATOM 685 N N . ASP A 1 88 ? 0.446 -2.775 -14.098 1.00 97.94 88 ASP A N 1
ATOM 686 C CA . ASP A 1 88 ? -0.049 -1.400 -14.041 1.00 97.94 88 ASP A CA 1
ATOM 687 C C . ASP A 1 88 ? 1.063 -0.412 -14.453 1.00 97.94 88 ASP A C 1
ATOM 689 O O . ASP A 1 88 ? 2.136 -0.408 -13.842 1.00 97.94 88 ASP A O 1
ATOM 693 N N . PRO A 1 89 ? 0.844 0.468 -15.451 1.00 97.88 89 PRO A N 1
ATOM 694 C CA . PRO A 1 89 ? 1.884 1.379 -15.927 1.00 97.88 89 PRO A CA 1
ATOM 695 C C . PRO A 1 89 ? 2.479 2.293 -14.846 1.00 97.88 89 PRO A C 1
ATOM 697 O O . PRO A 1 89 ? 3.663 2.630 -14.921 1.00 97.88 89 PRO A O 1
ATOM 700 N N . ARG A 1 90 ? 1.685 2.712 -13.849 1.00 97.94 90 ARG A N 1
ATOM 701 C CA . ARG A 1 90 ? 2.164 3.555 -12.742 1.00 97.94 90 ARG A CA 1
ATOM 702 C C . ARG A 1 90 ? 3.020 2.744 -11.778 1.00 97.94 90 ARG A C 1
ATOM 704 O O . ARG A 1 90 ? 4.081 3.220 -11.371 1.00 97.94 90 ARG A O 1
ATOM 711 N N . PHE A 1 91 ? 2.594 1.522 -11.464 1.00 98.06 91 PHE A N 1
ATOM 712 C CA . PHE A 1 91 ? 3.374 0.605 -10.637 1.00 98.06 91 PHE A CA 1
ATOM 713 C C . PHE A 1 91 ? 4.721 0.273 -11.289 1.00 98.06 91 PHE A C 1
ATOM 715 O O . PHE A 1 91 ? 5.761 0.432 -10.654 1.00 98.06 91 PHE A O 1
ATOM 722 N N . GLU A 1 92 ? 4.732 -0.093 -12.573 1.00 97.31 92 GLU A N 1
ATOM 723 C CA . GLU A 1 92 ? 5.968 -0.425 -13.295 1.00 97.31 92 GLU A CA 1
ATOM 724 C C . GLU A 1 92 ? 6.936 0.767 -13.354 1.00 97.31 92 GLU A C 1
ATOM 726 O O . GLU A 1 92 ? 8.144 0.620 -13.150 1.00 97.31 92 GLU A O 1
ATOM 731 N N . ALA A 1 93 ? 6.413 1.979 -13.568 1.00 96.75 93 ALA A N 1
ATOM 732 C CA . ALA A 1 93 ? 7.219 3.196 -13.552 1.00 96.75 93 ALA A CA 1
ATOM 733 C C . ALA A 1 93 ? 7.8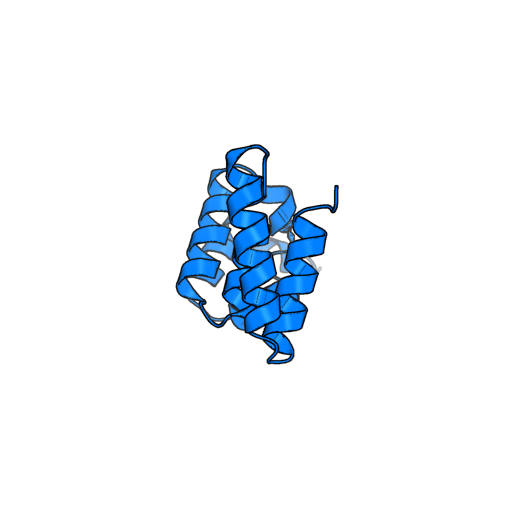10 3.501 -12.165 1.00 96.75 93 ALA A C 1
ATOM 735 O O . ALA A 1 93 ? 8.906 4.059 -12.075 1.00 96.75 93 ALA A O 1
ATOM 736 N N . LEU A 1 94 ? 7.099 3.167 -11.085 1.00 96.12 94 LEU A N 1
ATOM 737 C CA . LEU A 1 94 ? 7.612 3.280 -9.723 1.00 96.12 94 LEU A CA 1
ATOM 738 C C . LEU A 1 94 ? 8.675 2.210 -9.440 1.00 96.12 94 LEU A C 1
ATOM 740 O O . LEU A 1 94 ? 9.753 2.543 -8.947 1.00 96.12 94 LEU A O 1
ATOM 744 N N . ALA A 1 95 ? 8.412 0.956 -9.809 1.00 95.25 95 ALA A N 1
ATOM 745 C CA . ALA A 1 95 ? 9.345 -0.153 -9.645 1.00 95.25 95 ALA A CA 1
ATOM 746 C C . ALA A 1 95 ? 10.674 0.104 -10.371 1.00 95.25 95 ALA A C 1
ATOM 748 O O . ALA A 1 95 ? 11.733 -0.166 -9.812 1.00 95.25 95 ALA A O 1
ATOM 749 N N . GLU A 1 96 ? 10.644 0.708 -11.564 1.00 95.06 96 GLU A N 1
ATOM 750 C CA . GLU A 1 96 ? 11.854 1.097 -12.302 1.00 95.06 96 GLU A CA 1
ATOM 751 C C . GLU A 1 96 ? 12.681 2.176 -11.589 1.00 95.06 96 GLU A C 1
ATOM 753 O O . GLU A 1 96 ? 13.907 2.172 -11.687 1.00 95.06 96 GLU A O 1
ATOM 758 N N . LYS A 1 97 ? 12.042 3.086 -10.844 1.00 93.62 97 LYS A N 1
ATOM 759 C CA . LYS A 1 97 ? 12.745 4.118 -10.062 1.00 93.62 97 LYS A CA 1
ATOM 760 C C . LYS A 1 97 ? 13.407 3.562 -8.803 1.00 93.62 97 LYS A C 1
ATOM 762 O O . LYS A 1 97 ? 14.400 4.135 -8.358 1.00 93.62 97 LYS A O 1
ATOM 767 N N . ILE A 1 98 ? 12.830 2.517 -8.210 1.00 92.25 98 ILE A N 1
ATOM 768 C CA . ILE A 1 98 ? 13.323 1.910 -6.967 1.00 92.25 98 ILE A CA 1
ATOM 769 C C . ILE A 1 98 ? 14.385 0.859 -7.279 1.00 92.25 98 ILE A C 1
ATOM 771 O O . ILE A 1 98 ? 15.490 0.942 -6.752 1.00 92.25 98 ILE A O 1
ATOM 775 N N . VAL A 1 99 ? 14.062 -0.097 -8.156 1.00 91.31 99 VAL A N 1
ATOM 776 C CA . VAL A 1 99 ? 14.981 -1.148 -8.605 1.00 91.31 99 VAL A CA 1
ATOM 777 C C . VAL A 1 99 ? 14.964 -1.218 -10.135 1.00 91.31 99 VAL A C 1
ATOM 779 O O . VAL A 1 99 ? 14.082 -1.853 -10.723 1.00 91.31 99 VAL A O 1
ATOM 782 N N . PRO A 1 100 ? 15.913 -0.568 -10.822 1.00 88.56 100 PRO A N 1
ATOM 783 C CA . PRO A 1 100 ? 15.976 -0.573 -12.280 1.00 88.56 100 PRO A CA 1
ATOM 784 C C . PRO A 1 100 ? 16.112 -1.985 -12.868 1.00 88.56 100 PRO A C 1
ATOM 786 O O . PRO A 1 100 ? 16.927 -2.782 -12.403 1.00 88.56 100 PRO A O 1
ATOM 789 N N . ALA A 1 101 ? 15.395 -2.295 -13.954 1.00 79.31 101 ALA A N 1
ATOM 790 C CA . ALA A 1 101 ? 15.421 -3.635 -14.562 1.00 79.31 101 ALA A CA 1
ATOM 791 C C . ALA A 1 101 ? 16.833 -4.079 -15.003 1.00 79.31 101 ALA A C 1
ATOM 793 O O . ALA A 1 101 ? 17.167 -5.265 -14.988 1.00 79.31 101 ALA A O 1
ATOM 794 N N . ARG A 1 102 ? 17.701 -3.116 -15.344 1.00 80.69 102 ARG A N 1
ATOM 795 C CA . ARG A 1 102 ? 19.112 -3.355 -15.700 1.00 80.69 102 ARG A CA 1
ATOM 796 C C . ARG A 1 102 ? 19.924 -4.034 -14.592 1.00 80.69 102 ARG A C 1
ATOM 798 O O . ARG A 1 102 ? 20.925 -4.674 -14.902 1.00 80.69 102 ARG A O 1
ATOM 805 N N . GLU A 1 103 ? 19.508 -3.912 -13.334 1.00 71.62 103 GLU A N 1
ATOM 806 C CA . GLU A 1 103 ? 20.196 -4.527 -12.193 1.00 71.62 103 GLU A CA 1
ATOM 807 C C . GLU A 1 103 ? 19.998 -6.048 -12.151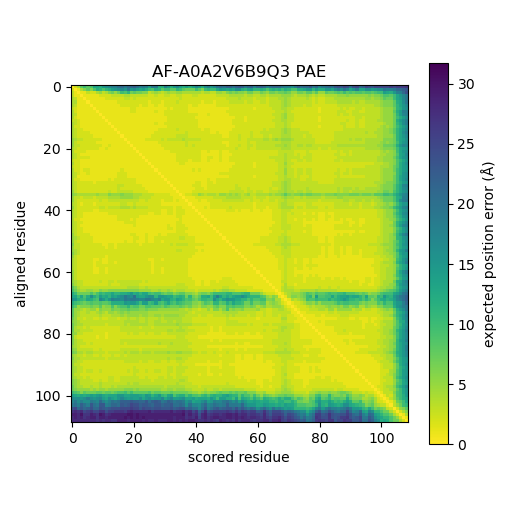 1.00 71.62 103 GLU A C 1
ATOM 809 O O . GLU A 1 103 ? 20.848 -6.763 -11.631 1.00 71.62 103 GLU A O 1
ATOM 814 N N . PHE A 1 104 ? 18.956 -6.562 -12.812 1.00 67.69 104 PHE A N 1
ATOM 815 C CA . PHE A 1 104 ? 18.700 -7.998 -12.967 1.00 67.69 104 PHE A CA 1
ATOM 816 C C . PHE A 1 104 ? 19.279 -8.582 -14.270 1.00 67.69 104 PHE A C 1
ATOM 818 O O . PHE A 1 104 ? 19.253 -9.794 -14.472 1.00 67.69 104 PHE A O 1
ATOM 825 N N . GLY A 1 105 ? 19.814 -7.734 -15.161 1.00 59.34 105 GLY A N 1
ATOM 826 C CA . GLY A 1 105 ? 20.341 -8.116 -16.479 1.00 59.34 105 GLY A CA 1
ATOM 827 C C . GLY A 1 105 ? 21.867 -8.246 -16.568 1.00 59.34 105 GLY A C 1
ATOM 828 O O . GLY A 1 105 ? 22.386 -8.653 -17.606 1.00 59.34 105 GLY A O 1
ATOM 829 N N . ALA A 1 106 ? 22.609 -7.929 -15.503 1.00 50.38 106 ALA A N 1
ATOM 830 C CA . ALA A 1 106 ? 24.071 -8.018 -15.472 1.00 50.38 106 ALA A CA 1
ATOM 831 C C . ALA A 1 106 ? 24.554 -9.331 -14.828 1.00 50.38 106 ALA A C 1
ATOM 833 O O . ALA A 1 106 ? 25.305 -9.340 -13.859 1.00 50.38 106 ALA A O 1
ATOM 834 N N . SER A 1 107 ? 24.112 -10.470 -15.357 1.00 49.50 107 SER A N 1
ATOM 835 C CA . SER A 1 107 ? 24.742 -11.774 -15.106 1.00 49.50 107 SER A CA 1
ATOM 836 C C . SER A 1 107 ? 24.581 -12.655 -16.335 1.00 49.50 107 SER A C 1
ATOM 838 O O . SER A 1 107 ? 23.763 -13.565 -16.407 1.00 49.50 107 SER A O 1
ATOM 840 N N . SER A 1 108 ? 25.361 -12.323 -17.356 1.00 46.34 108 SER A N 1
ATOM 841 C CA . SER A 1 108 ? 25.706 -13.224 -18.451 1.00 46.34 108 SER A CA 1
ATOM 842 C C . SER A 1 108 ? 27.041 -12.772 -19.027 1.00 46.34 108 SER A C 1
ATOM 844 O O . SER A 1 108 ? 27.088 -12.004 -19.988 1.00 46.34 108 SER A O 1
ATOM 846 N N . LYS A 1 109 ? 28.120 -13.210 -18.376 1.00 39.81 109 LYS A N 1
ATOM 847 C CA . LYS A 1 109 ? 29.396 -13.596 -18.988 1.00 39.81 109 LYS A CA 1
ATOM 848 C C . LYS A 1 109 ? 30.249 -14.354 -17.984 1.00 39.81 109 LYS A C 1
ATOM 850 O O . LYS A 1 109 ? 30.300 -13.904 -16.822 1.00 39.81 109 LYS A O 1
#

Nearest PDB structures (foldseek):
  2l6j-assembly1_A  TM=5.664E-01  e=1.020E+00  Saccharomyces cerevisiae
  3sz7-assembly1_A  TM=5.478E-01  e=2.842E+00  Aspergillus fumigatus Af293
  5hrz-assembly1_A  TM=3.630E-01  e=1.460E+00  synthetic construct
  8arb-assembly1_A  TM=5.496E-01  e=7.526E+00  Yersinia enterocolitica
  2vsy-assembly1_A  TM=4.723E-01  e=7.150E+00  Xanthomonas campestris pv. campestris str. ATCC 33913

Sequence (109 aa):
DDDPEALAYLGQAYARAGQRDEAQKILARLTEEAKSRYVSAYSFALMFIGLGDKERAIDELERAYREGAANDIITIRVDPMLDDLHGDPRFEALAEKIVPAREFGASSK

Mean predicted aligned error: 4.57 Å

Solvent-accessible surface area (backbone atoms only — not comparable to full-atom values): 6133 Å² total; per-residue (Å²): 133,84,57,61,56,63,47,19,56,51,17,18,51,28,20,68,71,67,38,50,69,60,18,48,51,40,52,51,48,53,57,57,46,48,76,80,44,95,59,61,37,53,32,54,15,36,36,25,45,30,69,68,36,59,68,62,15,47,56,23,44,54,45,18,53,74,73,64,44,43,82,83,48,65,53,58,89,77,40,78,83,48,56,91,46,68,88,37,70,67,47,53,58,49,37,43,72,75,54,46,68,67,76,78,64,79,81,84,130

Secondary structure (DSSP, 8-state):
---HHHHHHHHHHHHHTT-HHHHHHHHHHHHHHTTTS---HHHHHHHHHHTT-HHHHHHHHHHHHHTT-GGGGTTTTT-GGGGGGTT-HHHHHHHHHHS-GGGGS----

Radius of gyration: 14.58 Å; Cα contacts (8 Å, |Δi|>4): 123; chains: 1; bounding box: 45×24×40 Å